Protein AF-A0A9E3CJG9-F1 (afdb_monomer)

Solvent-accessible surface area (backbone atoms only — not comparable to full-atom values): 5483 Å² total; per-residue (Å²): 86,36,44,35,44,38,41,69,24,89,48,89,30,37,30,40,39,35,21,37,39,54,99,89,43,77,41,83,76,47,71,52,72,25,34,27,46,95,41,89,50,13,55,51,7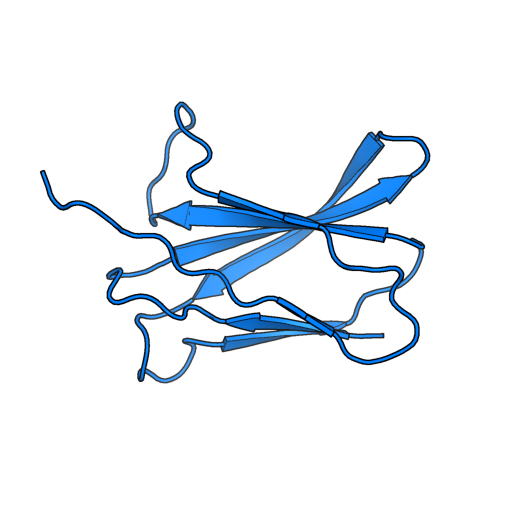8,42,82,53,79,97,51,63,31,39,38,39,39,43,42,56,68,89,71,88,83,88,71,87,79,46,74,49,69,52,68,72,71,85,50,79,44,80,51,72,54,75,68,84,77,78,80,127

Nearest PDB structures (foldseek):
  2j71-assembly1_A  TM=6.175E-01  e=8.171E-02  Thermotoga maritima
  8vkj-assembly1_B  TM=5.858E-01  e=1.202E-01  Homo sapiens
  8vly-assembly1_B  TM=4.995E-01  e=1.584E-01  Homo sapiens
  8tu9-assembly1_B  TM=5.426E-01  e=1.697E+00  Aequorea victoria
  7uwm-assembly1_F  TM=4.281E-01  e=8.286E-01  Homo sapiens

Sequence (92 aa):
MAITVVNGTNAEGIEFTINGMTDGSATPMWSGSLNPAGQQGSQQVMQVSGFELYQVQFYPVGYTGSNELASATTPQITDEVIVAFNLDVVAN

Structure (mmCIF, N/CA/C/O backbone):
data_AF-A0A9E3CJG9-F1
#
_entry.id   AF-A0A9E3CJG9-F1
#
loop_
_atom_site.group_PDB
_atom_site.id
_atom_site.type_symbol
_atom_site.label_atom_id
_atom_site.label_alt_id
_atom_site.label_comp_id
_atom_site.label_asym_id
_atom_site.label_entity_id
_atom_site.label_seq_id
_atom_site.pdbx_PDB_ins_code
_atom_site.Cartn_x
_atom_site.Cartn_y
_atom_site.Cartn_z
_atom_site.occupancy
_atom_site.B_iso_or_equiv
_atom_site.auth_seq_id
_atom_site.auth_comp_id
_atom_site.auth_asym_id
_atom_site.auth_atom_id
_atom_site.pdbx_PDB_model_num
ATOM 1 N N . MET A 1 1 ? -4.876 -8.000 -12.898 1.00 80.00 1 MET A N 1
ATOM 2 C CA . MET A 1 1 ? -4.116 -8.071 -11.636 1.00 80.00 1 MET A CA 1
ATOM 3 C C . MET A 1 1 ? -4.628 -6.969 -10.734 1.00 80.00 1 MET A C 1
ATOM 5 O O . MET A 1 1 ? -4.932 -5.889 -11.238 1.00 80.00 1 MET A O 1
ATOM 9 N N . ALA A 1 2 ? -4.746 -7.236 -9.439 1.00 85.19 2 ALA A N 1
ATOM 10 C CA . ALA A 1 2 ? -5.229 -6.251 -8.482 1.00 85.19 2 ALA A CA 1
ATOM 11 C C . ALA A 1 2 ? -4.379 -6.276 -7.212 1.00 85.19 2 ALA A C 1
ATOM 13 O O . ALA A 1 2 ? -3.898 -7.334 -6.801 1.00 85.19 2 ALA A O 1
ATOM 14 N N . ILE A 1 3 ? -4.212 -5.098 -6.616 1.00 86.44 3 ILE A N 1
ATOM 15 C CA . ILE A 1 3 ? -3.617 -4.931 -5.294 1.00 86.44 3 ILE A CA 1
ATOM 16 C C . ILE A 1 3 ? -4.728 -4.470 -4.364 1.00 86.44 3 ILE A C 1
ATOM 18 O O . ILE A 1 3 ? -5.334 -3.418 -4.588 1.00 86.44 3 ILE A O 1
ATOM 22 N N . THR A 1 4 ? -4.966 -5.251 -3.317 1.00 88.69 4 THR A N 1
ATOM 23 C CA . THR A 1 4 ? -5.854 -4.862 -2.226 1.00 88.69 4 THR A CA 1
ATOM 24 C C . THR A 1 4 ? -5.005 -4.299 -1.099 1.00 88.69 4 THR A C 1
ATOM 26 O O . THR A 1 4 ? -4.146 -4.989 -0.547 1.00 88.69 4 THR A O 1
ATOM 29 N N . VAL A 1 5 ? -5.234 -3.029 -0.784 1.00 87.81 5 VAL A N 1
ATOM 30 C CA . VAL A 1 5 ? -4.534 -2.301 0.269 1.00 87.81 5 VAL A CA 1
ATOM 31 C C . VAL A 1 5 ? -5.465 -2.167 1.463 1.00 87.81 5 VAL A C 1
ATOM 33 O O . VAL A 1 5 ? -6.600 -1.711 1.322 1.00 87.81 5 VAL A O 1
ATOM 36 N N . VAL A 1 6 ? -4.984 -2.573 2.637 1.00 86.19 6 VAL A N 1
ATOM 37 C CA . VAL A 1 6 ? -5.782 -2.641 3.866 1.00 86.19 6 VAL A CA 1
ATOM 38 C C . VAL A 1 6 ? -5.091 -1.873 4.985 1.00 86.19 6 VAL A C 1
ATOM 40 O O . VAL A 1 6 ? -3.919 -2.113 5.275 1.00 86.19 6 VAL A O 1
ATOM 43 N N . ASN A 1 7 ? -5.833 -0.994 5.658 1.00 84.00 7 ASN A N 1
ATOM 44 C CA . ASN A 1 7 ? -5.431 -0.428 6.936 1.00 84.00 7 ASN A CA 1
ATOM 45 C C . ASN A 1 7 ? -5.756 -1.436 8.048 1.00 84.00 7 ASN A C 1
ATOM 47 O O . ASN A 1 7 ? -6.896 -1.530 8.505 1.00 84.00 7 ASN A O 1
ATOM 51 N N . GLY A 1 8 ? -4.746 -2.204 8.462 1.00 75.75 8 GLY A N 1
ATOM 52 C CA . GLY A 1 8 ? -4.835 -3.155 9.576 1.00 75.75 8 GLY A CA 1
ATOM 53 C C . GLY A 1 8 ? -4.630 -2.525 10.957 1.00 75.75 8 GLY A C 1
ATOM 54 O O . GLY A 1 8 ? -4.512 -3.250 11.941 1.00 75.75 8 GLY A O 1
ATOM 55 N N . THR A 1 9 ? -4.550 -1.194 11.043 1.00 71.25 9 THR A N 1
ATOM 56 C CA . THR A 1 9 ? -4.106 -0.473 12.244 1.00 71.25 9 THR A CA 1
ATOM 57 C C . THR A 1 9 ? -5.222 0.342 12.891 1.00 71.25 9 THR A C 1
ATOM 59 O O . THR A 1 9 ? -6.199 0.722 12.246 1.00 71.25 9 THR A O 1
ATOM 62 N N . ASN A 1 10 ? -5.025 0.702 14.162 1.00 69.75 10 ASN A N 1
ATOM 63 C CA . ASN A 1 10 ? -5.889 1.651 14.871 1.00 69.75 10 ASN A CA 1
ATOM 64 C C . ASN A 1 10 ? -5.635 3.120 14.471 1.00 69.75 10 ASN A C 1
ATOM 66 O O . ASN A 1 10 ? -6.183 4.015 15.110 1.00 69.75 10 ASN A O 1
ATOM 70 N N . ALA A 1 11 ? -4.789 3.391 13.469 1.00 67.81 11 ALA A N 1
ATOM 71 C CA . ALA A 1 11 ? -4.490 4.755 13.047 1.00 67.81 11 ALA A CA 1
ATOM 72 C C . ALA A 1 11 ? -5.757 5.467 12.546 1.00 67.81 11 ALA A C 1
ATOM 74 O O . ALA A 1 11 ? -6.545 4.881 11.800 1.00 67.81 11 ALA A O 1
ATOM 75 N N . GLU A 1 12 ? -5.913 6.745 12.917 1.00 69.31 12 GLU A N 1
ATOM 76 C CA . GLU A 1 12 ? -7.081 7.584 12.582 1.00 69.31 12 GLU A CA 1
ATOM 77 C C . GLU A 1 12 ? -7.255 7.836 11.071 1.00 69.31 12 GLU A C 1
ATOM 79 O O . GLU A 1 12 ? -8.307 8.287 10.622 1.00 69.31 12 GLU A O 1
ATOM 84 N N . GLY A 1 13 ? -6.247 7.485 10.276 1.00 72.00 13 GLY A N 1
ATOM 85 C CA . GLY A 1 13 ? -6.293 7.459 8.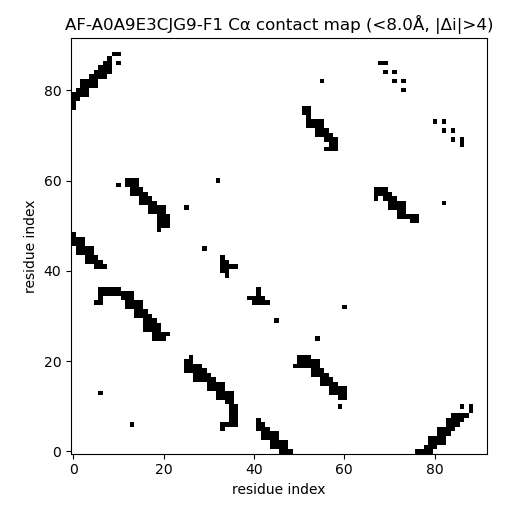825 1.00 72.00 13 GLY A CA 1
ATOM 86 C C . GLY A 1 13 ? -4.904 7.201 8.256 1.00 72.00 13 GLY A C 1
ATOM 87 O O . GLY A 1 13 ? -3.898 7.639 8.821 1.00 72.00 13 GLY A O 1
ATOM 88 N N . ILE A 1 14 ? -4.849 6.486 7.137 1.00 82.94 14 ILE A N 1
ATOM 89 C CA . ILE A 1 14 ? -3.603 6.180 6.433 1.00 82.94 14 ILE A CA 1
ATOM 90 C C . ILE A 1 14 ? -3.745 6.610 4.986 1.00 82.94 14 ILE A C 1
ATOM 92 O O . ILE A 1 14 ? -4.716 6.266 4.325 1.00 82.94 14 ILE A O 1
ATOM 96 N N . GLU A 1 15 ? -2.761 7.323 4.479 1.00 86.44 15 GLU A N 1
ATOM 97 C CA . GLU A 1 15 ? -2.586 7.557 3.060 1.00 86.44 15 GLU A CA 1
ATOM 98 C C . GLU A 1 15 ? -1.587 6.541 2.494 1.00 86.44 15 GLU A C 1
ATOM 100 O O . GLU A 1 15 ? -0.708 6.028 3.194 1.00 86.44 15 GLU A O 1
ATOM 105 N N . PHE A 1 16 ? -1.748 6.204 1.220 1.00 86.62 16 PHE A N 1
ATOM 106 C CA . PHE A 1 16 ? -0.873 5.258 0.546 1.00 86.62 16 PHE A CA 1
ATOM 107 C C . PHE A 1 16 ? -0.549 5.702 -0.874 1.00 86.62 16 PHE A C 1
ATOM 109 O O . PHE A 1 16 ? -1.336 6.387 -1.531 1.00 86.62 16 PHE A O 1
ATOM 116 N N . THR A 1 17 ? 0.600 5.242 -1.364 1.00 90.12 17 THR A N 1
ATOM 117 C CA . THR A 1 17 ? 0.994 5.320 -2.774 1.00 90.12 17 THR A CA 1
ATOM 118 C C . THR A 1 17 ? 1.370 3.927 -3.270 1.00 90.12 17 THR A C 1
ATOM 120 O O . THR A 1 17 ? 2.034 3.173 -2.561 1.00 90.12 17 THR A O 1
ATOM 123 N N . ILE A 1 18 ? 0.953 3.583 -4.488 1.00 89.69 18 ILE A N 1
ATOM 124 C CA . ILE A 1 18 ? 1.407 2.395 -5.217 1.00 89.69 18 ILE A CA 1
ATOM 125 C C . ILE A 1 18 ? 2.295 2.851 -6.368 1.00 89.69 18 ILE A C 1
ATOM 127 O O . ILE A 1 18 ? 1.854 3.614 -7.234 1.00 89.69 18 ILE A O 1
ATOM 131 N N . ASN A 1 19 ? 3.509 2.315 -6.408 1.00 91.00 19 ASN A N 1
ATOM 132 C CA . ASN A 1 19 ? 4.460 2.505 -7.489 1.00 91.00 19 ASN A CA 1
ATOM 133 C C . ASN A 1 19 ? 4.632 1.206 -8.279 1.00 91.00 19 ASN A C 1
ATOM 135 O O . ASN A 1 19 ? 4.806 0.138 -7.691 1.00 91.00 19 ASN A O 1
ATOM 139 N N . GLY A 1 20 ? 4.627 1.299 -9.606 1.00 89.88 20 GLY A N 1
ATOM 140 C CA . GLY A 1 20 ? 5.148 0.250 -10.476 1.00 89.88 20 GLY A CA 1
ATOM 141 C C . GLY A 1 20 ? 6.675 0.294 -10.483 1.00 89.88 20 GLY A C 1
ATOM 142 O O . GLY A 1 20 ? 7.260 1.378 -10.532 1.00 89.88 20 GLY A O 1
ATOM 143 N N . MET A 1 21 ? 7.319 -0.868 -10.410 1.00 87.19 21 MET A N 1
ATOM 144 C CA . MET A 1 21 ? 8.775 -0.982 -10.349 1.00 87.19 21 MET A CA 1
ATOM 145 C C . MET A 1 21 ? 9.329 -1.554 -11.657 1.00 87.19 21 MET A C 1
ATOM 147 O O . MET A 1 21 ? 8.928 -2.642 -12.071 1.00 87.19 21 MET A O 1
ATOM 151 N N . THR A 1 22 ? 10.296 -0.857 -12.257 1.00 87.44 22 THR A N 1
ATOM 152 C CA . THR A 1 22 ? 11.063 -1.327 -13.427 1.00 87.44 22 THR A CA 1
ATOM 153 C C . THR A 1 22 ? 12.539 -1.039 -13.200 1.00 87.44 22 THR A C 1
ATOM 155 O O . THR A 1 22 ? 12.898 0.110 -12.959 1.00 87.44 22 THR A O 1
ATOM 158 N N . ASP A 1 23 ? 13.397 -2.061 -13.250 1.00 85.12 23 ASP A N 1
ATOM 159 C CA . ASP A 1 23 ? 14.857 -1.923 -13.104 1.00 85.12 23 ASP A CA 1
ATOM 160 C C . ASP A 1 23 ? 15.291 -1.080 -11.884 1.00 85.12 23 ASP A C 1
ATOM 162 O O . ASP A 1 23 ? 16.226 -0.283 -11.939 1.00 85.12 23 ASP A O 1
ATOM 166 N N . GLY A 1 24 ? 14.569 -1.218 -10.766 1.00 79.50 24 GLY A N 1
ATOM 167 C CA . GLY A 1 24 ? 14.819 -0.469 -9.527 1.00 79.50 24 GLY A CA 1
ATOM 168 C C . GLY A 1 24 ? 14.278 0.966 -9.505 1.00 79.50 24 GLY A C 1
ATOM 169 O O . GLY A 1 24 ? 14.391 1.632 -8.480 1.00 79.5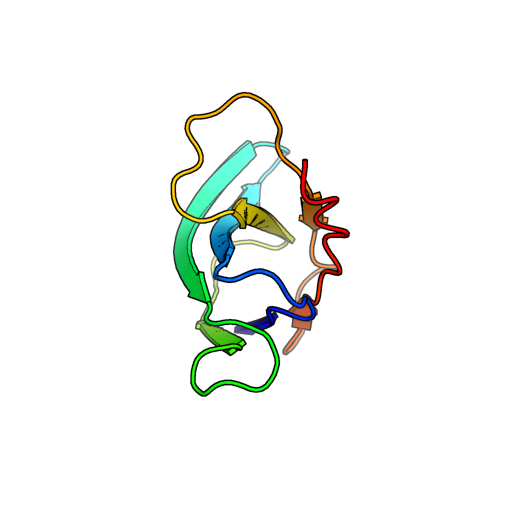0 24 GLY A O 1
ATOM 170 N N . SER A 1 25 ? 13.656 1.436 -10.587 1.00 86.56 25 SER A N 1
ATOM 171 C CA . SER A 1 25 ? 12.975 2.732 -10.650 1.00 86.56 25 SER A CA 1
ATOM 172 C C . SER A 1 25 ? 11.502 2.602 -10.262 1.00 86.56 25 SER A C 1
ATOM 174 O O . SER A 1 25 ? 10.798 1.729 -10.772 1.00 86.56 25 SER A O 1
ATOM 176 N N . ALA A 1 26 ? 11.037 3.496 -9.388 1.00 88.81 26 ALA A N 1
ATOM 177 C CA . ALA A 1 26 ? 9.645 3.582 -8.956 1.00 88.81 26 ALA A CA 1
ATOM 178 C C . ALA A 1 26 ? 8.868 4.595 -9.812 1.00 88.81 26 ALA A C 1
ATOM 180 O O . ALA A 1 26 ? 9.267 5.754 -9.928 1.00 88.81 26 ALA A O 1
ATOM 181 N N . THR A 1 27 ? 7.746 4.166 -10.391 1.00 91.50 27 THR A N 1
ATOM 182 C CA . THR A 1 27 ? 6.805 5.026 -11.127 1.00 91.50 27 THR A CA 1
ATOM 183 C C . THR A 1 27 ? 5.477 5.094 -10.371 1.00 91.50 27 THR A C 1
ATOM 185 O O . THR A 1 27 ? 4.810 4.063 -10.270 1.00 91.50 27 THR A O 1
ATOM 188 N N . PRO A 1 28 ? 5.053 6.264 -9.860 1.00 89.94 28 PRO A N 1
ATOM 189 C CA . PRO A 1 28 ? 3.774 6.409 -9.167 1.00 89.94 28 PRO A CA 1
ATOM 190 C C . PRO A 1 28 ? 2.591 6.073 -10.073 1.00 89.94 28 PRO A C 1
ATOM 192 O O . PRO A 1 28 ? 2.531 6.522 -11.217 1.00 89.94 28 PRO A O 1
ATOM 195 N N . MET A 1 29 ? 1.640 5.297 -9.557 1.00 89.88 29 MET A N 1
ATOM 196 C CA . MET A 1 29 ? 0.465 4.855 -10.317 1.00 89.88 29 MET A CA 1
ATOM 197 C C . MET A 1 29 ? -0.848 5.188 -9.631 1.00 89.88 29 MET A C 1
ATOM 199 O O . MET A 1 29 ? -1.778 5.667 -10.274 1.00 89.88 29 MET A O 1
ATOM 203 N N . TRP A 1 30 ? -0.922 4.913 -8.333 1.00 90.38 30 TRP A N 1
ATOM 204 C CA . TRP A 1 30 ? -2.117 5.133 -7.534 1.00 90.38 30 TRP A CA 1
ATOM 205 C C . TRP A 1 30 ? -1.749 5.804 -6.228 1.00 90.38 30 TRP A C 1
ATOM 207 O O . TRP A 1 30 ? -0.692 5.535 -5.660 1.00 90.38 30 TRP A O 1
ATOM 217 N N . SER A 1 31 ? -2.662 6.619 -5.727 1.00 90.44 31 SER A N 1
ATOM 218 C CA . SER A 1 31 ? -2.641 7.098 -4.356 1.00 90.44 31 SER A CA 1
ATOM 219 C C . SER A 1 31 ? -4.057 7.130 -3.804 1.00 90.44 31 SER A C 1
ATOM 221 O O . SER A 1 31 ? -5.037 7.175 -4.555 1.00 90.44 31 SER A O 1
ATOM 223 N N . GLY A 1 32 ? -4.167 7.070 -2.485 1.00 89.88 32 GLY A N 1
ATOM 224 C CA . GLY A 1 32 ? -5.454 7.092 -1.815 1.00 89.88 32 GLY A CA 1
ATOM 225 C C . GLY A 1 32 ? -5.314 7.222 -0.312 1.00 89.88 32 GLY A C 1
ATOM 226 O O . GLY A 1 32 ? -4.211 7.313 0.226 1.00 89.88 32 GLY A O 1
ATOM 227 N N . SER A 1 33 ? -6.460 7.222 0.357 1.00 89.44 33 SER A N 1
ATOM 228 C CA . SER A 1 33 ? -6.558 7.204 1.809 1.00 89.44 33 SER A CA 1
ATOM 229 C C . SER A 1 33 ? -7.489 6.093 2.277 1.00 89.44 33 SER A C 1
ATOM 231 O O . SER A 1 33 ? -8.429 5.700 1.583 1.00 89.44 33 SER A O 1
ATOM 233 N N . LEU A 1 34 ? -7.195 5.570 3.458 1.00 88.56 34 LEU A N 1
ATOM 234 C CA . LEU A 1 34 ? -7.900 4.497 4.128 1.00 88.56 34 LEU A CA 1
ATOM 235 C C . LEU A 1 34 ? -8.359 4.994 5.490 1.00 88.56 34 LEU A C 1
ATOM 237 O O . LEU A 1 34 ? -7.587 5.585 6.251 1.00 88.56 34 LEU A O 1
ATOM 241 N N . ASN A 1 35 ? -9.613 4.692 5.800 1.00 88.06 35 ASN A N 1
ATOM 242 C CA . ASN A 1 35 ? -10.178 4.937 7.119 1.00 88.06 35 ASN A CA 1
ATOM 243 C C . ASN A 1 35 ? -9.569 3.975 8.159 1.00 88.06 35 ASN A C 1
ATOM 245 O O . ASN A 1 35 ? -8.928 2.984 7.781 1.00 88.06 35 ASN A O 1
ATOM 249 N N . PRO A 1 36 ? -9.757 4.239 9.464 1.00 84.94 36 PRO A N 1
ATOM 250 C CA . PRO A 1 36 ? -9.310 3.349 10.535 1.00 84.94 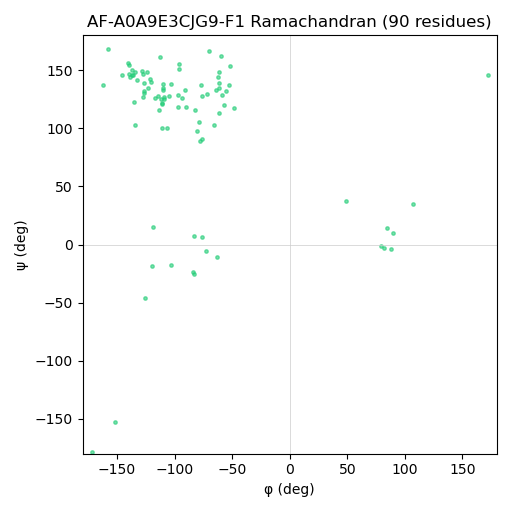36 PRO A CA 1
ATOM 251 C C . PRO A 1 36 ? -9.783 1.905 10.359 1.00 84.94 36 PRO A C 1
ATOM 253 O O . PRO A 1 36 ? -10.844 1.657 9.772 1.00 84.94 36 PRO A O 1
ATOM 256 N N . ALA A 1 37 ? -9.030 0.949 10.911 1.00 85.12 37 ALA A N 1
ATOM 257 C CA . ALA A 1 37 ? -9.421 -0.457 10.881 1.00 85.12 37 ALA A CA 1
ATOM 258 C C . ALA A 1 37 ? -10.851 -0.662 11.415 1.00 85.12 37 ALA A C 1
ATOM 260 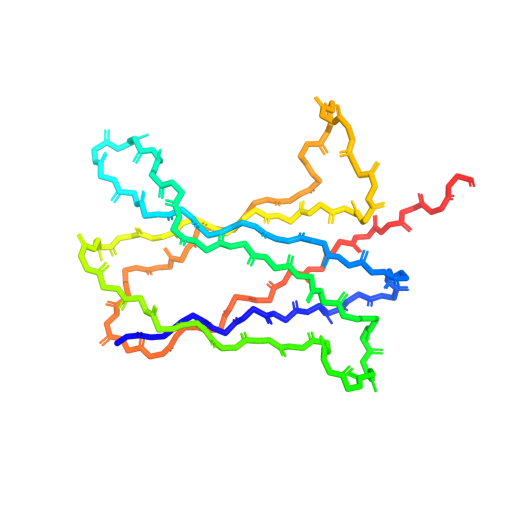O O . ALA A 1 37 ? -11.268 -0.075 12.414 1.00 85.12 37 ALA A O 1
ATOM 261 N N . GLY A 1 38 ? -11.616 -1.509 10.722 1.00 81.88 38 GLY A N 1
ATOM 262 C CA . GLY A 1 38 ? -13.004 -1.821 11.072 1.00 81.88 38 GLY A CA 1
ATOM 263 C C . GLY A 1 38 ? -14.042 -0.800 10.594 1.00 81.88 38 GLY A C 1
ATOM 264 O O . GLY A 1 38 ? -15.236 -1.039 10.772 1.00 81.88 38 GLY A O 1
ATOM 265 N N . GLN A 1 39 ? -13.630 0.302 9.960 1.00 86.69 39 GLN A N 1
ATOM 266 C CA . GLN A 1 39 ? -14.547 1.267 9.352 1.00 86.69 39 GLN A CA 1
ATOM 267 C C . GLN A 1 39 ? -14.734 1.016 7.851 1.00 86.69 39 GLN A C 1
ATOM 269 O O . GLN A 1 39 ? -13.867 0.472 7.165 1.00 86.69 39 GLN A O 1
ATOM 274 N N . GLN A 1 40 ? -15.872 1.454 7.304 1.00 86.50 40 GLN A N 1
ATOM 275 C CA . GLN A 1 40 ? -16.075 1.441 5.856 1.00 86.50 40 GLN A CA 1
ATOM 276 C C . GLN A 1 40 ? -14.986 2.288 5.184 1.00 86.50 40 GLN A C 1
ATOM 278 O O . GLN A 1 40 ? -14.780 3.438 5.560 1.00 86.50 40 GLN A O 1
ATOM 283 N N . GLY A 1 41 ? -14.299 1.727 4.187 1.00 85.88 41 GLY A N 1
ATOM 284 C CA . GLY A 1 41 ? -13.171 2.390 3.525 1.00 85.88 41 GLY A CA 1
ATOM 285 C C . GLY A 1 41 ? -11.806 2.120 4.166 1.00 85.88 41 GLY A C 1
ATOM 286 O O . GLY A 1 41 ? -10.830 2.743 3.766 1.00 85.88 41 GLY A O 1
ATOM 287 N N . SER A 1 42 ? -11.703 1.183 5.117 1.00 87.38 42 SER A N 1
ATOM 288 C CA . SER A 1 42 ? -10.412 0.706 5.640 1.00 87.38 42 SER A CA 1
ATOM 289 C C . SER A 1 42 ? -9.643 -0.185 4.656 1.00 87.38 42 SER A C 1
ATOM 291 O O . SER A 1 42 ? -8.518 -0.587 4.938 1.00 87.38 42 SER A O 1
ATOM 293 N N . GLN A 1 43 ? -10.244 -0.529 3.515 1.00 90.31 43 GLN A N 1
ATOM 294 C CA . GLN A 1 43 ? -9.610 -1.280 2.436 1.00 90.31 43 GLN A CA 1
ATOM 295 C C . GLN A 1 43 ? -10.008 -0.719 1.072 1.00 90.31 43 GLN A C 1
ATOM 297 O O . GLN A 1 43 ? -11.147 -0.275 0.890 1.00 90.31 43 GLN A O 1
ATOM 302 N N . GLN A 1 44 ? -9.090 -0.784 0.112 1.00 90.25 44 GLN A N 1
ATOM 303 C CA . GLN A 1 44 ? -9.319 -0.397 -1.279 1.00 90.25 44 GLN A CA 1
ATOM 304 C C . GLN A 1 44 ? -8.657 -1.391 -2.232 1.00 90.25 44 GLN A C 1
ATOM 306 O O . GLN A 1 44 ? -7.584 -1.919 -1.947 1.00 90.25 44 GLN A O 1
ATOM 311 N N . VAL A 1 45 ? -9.314 -1.641 -3.366 1.00 90.50 45 VAL A N 1
ATOM 312 C CA . VAL A 1 45 ? -8.836 -2.546 -4.419 1.00 90.50 45 VAL A CA 1
ATOM 313 C C . VAL A 1 45 ? -8.471 -1.720 -5.645 1.00 90.50 45 VAL A C 1
ATOM 315 O O . VAL A 1 45 ? -9.325 -1.025 -6.199 1.00 90.50 45 VAL A O 1
ATOM 318 N N . MET A 1 46 ? -7.221 -1.820 -6.092 1.00 89.81 46 MET A N 1
ATOM 319 C CA . MET A 1 46 ? -6.708 -1.083 -7.246 1.00 89.81 46 MET A CA 1
ATOM 320 C C . MET A 1 46 ? -6.350 -2.057 -8.358 1.00 89.81 46 MET A C 1
ATOM 322 O O . MET A 1 46 ? -5.582 -2.999 -8.158 1.00 89.81 46 MET A O 1
ATOM 326 N N . GLN A 1 47 ? -6.882 -1.806 -9.553 1.00 89.12 47 GLN A N 1
ATOM 327 C CA . GLN A 1 47 ? -6.481 -2.541 -10.748 1.00 89.12 47 GLN A CA 1
ATOM 328 C C . GLN A 1 47 ? -5.120 -2.025 -11.220 1.00 89.12 47 GLN A C 1
ATOM 330 O O . GLN A 1 47 ? -4.930 -0.820 -11.410 1.00 89.12 47 GLN A O 1
ATOM 335 N N . VAL A 1 48 ? -4.175 -2.944 -11.414 1.00 84.94 48 VAL A N 1
ATOM 336 C CA . VAL A 1 48 ? -2.806 -2.624 -11.827 1.00 84.94 48 VAL A CA 1
ATOM 337 C C . VAL A 1 48 ? -2.401 -3.430 -13.058 1.00 84.94 48 VAL A C 1
ATOM 339 O O . VAL A 1 48 ? -2.852 -4.557 -13.276 1.00 84.94 48 VAL A O 1
ATOM 342 N N . SER A 1 49 ? -1.570 -2.824 -13.902 1.00 85.81 49 SER A N 1
ATOM 343 C CA . SER A 1 49 ? -0.987 -3.459 -15.087 1.00 85.81 49 SER A CA 1
ATOM 344 C C . SER A 1 49 ? 0.295 -2.737 -15.508 1.00 85.81 49 SER A C 1
ATOM 346 O O . SER A 1 49 ? 0.581 -1.652 -15.001 1.00 85.81 49 SER A O 1
ATOM 348 N N . GLY A 1 50 ? 1.069 -3.341 -16.412 1.00 85.00 50 GLY A N 1
ATOM 349 C CA . GLY A 1 50 ? 2.244 -2.712 -17.026 1.00 85.00 50 GLY A CA 1
ATOM 350 C C . GLY A 1 50 ? 3.569 -2.881 -16.278 1.00 85.00 50 GLY A C 1
ATOM 351 O O . GLY A 1 50 ? 4.591 -2.472 -16.816 1.00 85.00 50 GLY A O 1
ATOM 352 N N . PHE A 1 51 ? 3.572 -3.504 -15.094 1.00 85.31 51 PHE A N 1
ATOM 353 C CA . PHE A 1 51 ? 4.780 -3.766 -14.306 1.00 85.31 51 PHE A CA 1
ATOM 354 C C . PHE A 1 51 ? 4.759 -5.187 -13.735 1.00 85.31 51 PHE A C 1
ATOM 356 O O . PHE A 1 51 ? 3.691 -5.737 -13.467 1.00 85.31 51 PHE A O 1
ATOM 363 N N . GLU A 1 52 ? 5.940 -5.774 -13.543 1.00 78.06 52 GLU A N 1
ATOM 364 C CA . GLU A 1 52 ? 6.094 -7.111 -12.944 1.00 78.06 52 GLU A CA 1
ATOM 365 C C . GLU A 1 52 ? 6.098 -7.073 -11.407 1.00 78.06 52 GLU A C 1
ATOM 367 O O . GLU A 1 52 ? 5.782 -8.066 -10.750 1.00 78.06 52 GLU A O 1
ATOM 372 N N . LEU A 1 53 ? 6.455 -5.919 -10.836 1.00 83.31 53 LEU A N 1
ATOM 373 C CA . LEU A 1 53 ? 6.575 -5.678 -9.403 1.00 83.31 53 LEU A CA 1
ATOM 374 C C . LEU A 1 53 ? 5.948 -4.334 -9.043 1.00 83.31 53 LEU A C 1
ATOM 376 O O . LEU A 1 53 ? 6.040 -3.363 -9.796 1.00 83.31 53 LEU A O 1
ATOM 380 N N . TYR A 1 54 ? 5.365 -4.278 -7.851 1.00 85.56 54 TYR A N 1
ATOM 381 C CA . TYR A 1 54 ? 4.781 -3.063 -7.297 1.00 85.56 54 TYR A CA 1
ATOM 382 C C . TYR A 1 54 ? 5.240 -2.850 -5.861 1.00 85.56 54 TYR A C 1
ATOM 384 O O . TYR A 1 54 ? 5.325 -3.799 -5.075 1.00 85.56 54 TYR A O 1
ATOM 392 N N . GLN A 1 55 ? 5.491 -1.596 -5.511 1.00 86.12 55 GLN A N 1
ATOM 393 C CA . GLN A 1 55 ? 5.794 -1.159 -4.156 1.00 86.12 55 GLN A CA 1
ATOM 394 C C . GLN A 1 55 ? 4.617 -0.347 -3.621 1.00 86.12 55 GLN A C 1
ATOM 396 O O . GLN A 1 55 ? 4.126 0.551 -4.301 1.00 86.12 55 GLN A O 1
ATOM 401 N N . VAL A 1 56 ? 4.183 -0.645 -2.401 1.00 85.81 56 VAL A N 1
ATOM 402 C CA . VAL A 1 56 ? 3.160 0.118 -1.685 1.00 85.81 56 VAL A CA 1
ATOM 403 C C . VAL A 1 56 ? 3.818 0.821 -0.502 1.00 85.81 56 VAL A C 1
ATOM 405 O O . VAL A 1 56 ? 4.480 0.185 0.320 1.00 85.81 56 VAL A O 1
ATOM 408 N N . GLN A 1 57 ? 3.659 2.137 -0.433 1.00 84.31 57 GLN A N 1
ATOM 409 C CA . GLN A 1 57 ? 4.159 2.989 0.645 1.00 84.31 57 GLN A CA 1
ATOM 410 C C . GLN A 1 57 ? 2.983 3.511 1.462 1.00 84.31 57 GLN A C 1
ATOM 412 O O . GLN A 1 57 ? 1.976 3.923 0.885 1.00 84.31 57 GLN A O 1
ATOM 417 N N . PHE A 1 58 ? 3.134 3.525 2.786 1.00 81.25 58 PHE A N 1
ATOM 418 C CA . PHE A 1 58 ? 2.106 3.963 3.729 1.00 81.25 58 PHE A CA 1
ATOM 419 C C . PHE A 1 58 ? 2.589 5.132 4.575 1.00 81.25 58 PHE A C 1
ATOM 421 O O . PHE A 1 58 ? 3.733 5.148 5.038 1.00 81.25 58 PHE A O 1
ATOM 428 N N . TYR A 1 59 ? 1.698 6.090 4.807 1.00 81.62 59 TYR A N 1
ATOM 429 C CA . TYR A 1 59 ? 1.978 7.274 5.604 1.00 81.62 59 TYR A CA 1
ATOM 430 C C . TYR A 1 59 ? 0.726 7.722 6.381 1.00 81.62 59 TYR A C 1
ATOM 432 O O . TYR A 1 59 ? -0.393 7.557 5.901 1.00 81.62 59 TYR A O 1
ATOM 440 N N . PRO A 1 60 ? 0.871 8.262 7.603 1.00 75.12 60 PRO A N 1
ATOM 441 C CA . PRO A 1 60 ? -0.239 8.875 8.325 1.00 75.12 60 PRO A CA 1
ATOM 442 C C . PRO A 1 60 ? -0.803 10.065 7.546 1.00 75.12 60 PRO A C 1
ATOM 444 O O . PRO A 1 60 ? -0.054 10.783 6.881 1.00 75.12 60 PRO A O 1
ATOM 447 N N . VAL A 1 61 ? -2.107 10.312 7.672 1.00 72.69 61 VAL A N 1
ATOM 448 C CA . VAL A 1 61 ? -2.746 11.501 7.082 1.00 72.69 61 VAL A CA 1
ATOM 449 C C . VAL A 1 61 ? -2.042 12.779 7.561 1.00 72.69 61 VAL A C 1
ATOM 451 O O . VAL A 1 61 ? -1.819 12.964 8.758 1.00 72.69 61 VAL A O 1
ATOM 454 N N . GLY A 1 62 ? -1.710 13.676 6.625 1.00 64.88 62 GLY A N 1
ATOM 455 C CA . GLY A 1 62 ? -1.044 14.953 6.927 1.00 64.88 62 GLY A CA 1
ATOM 456 C C . GLY A 1 62 ? 0.485 14.874 7.039 1.00 64.88 62 GLY A C 1
ATOM 457 O O . GLY A 1 62 ? 1.118 15.811 7.528 1.00 64.88 62 GLY A O 1
ATOM 458 N N . TYR A 1 63 ? 1.088 13.774 6.586 1.00 67.38 63 TYR A N 1
ATOM 459 C CA . TYR A 1 63 ? 2.534 13.576 6.545 1.00 67.38 63 TYR A CA 1
ATOM 460 C C . TYR A 1 63 ? 3.253 14.560 5.595 1.00 67.38 63 TYR A C 1
ATOM 462 O O . TYR A 1 63 ? 2.853 14.745 4.448 1.00 67.38 63 TYR A O 1
ATOM 470 N N . THR A 1 64 ? 4.354 15.171 6.059 1.00 63.31 64 THR A N 1
ATOM 471 C CA . THR A 1 64 ? 5.138 16.183 5.313 1.00 63.31 64 THR A CA 1
ATOM 472 C C . THR A 1 64 ? 6.599 15.794 5.030 1.00 63.31 64 THR A C 1
ATOM 474 O O . THR A 1 64 ? 7.373 16.642 4.590 1.00 63.31 64 THR A O 1
ATOM 477 N N . GLY A 1 65 ? 6.978 14.514 5.181 1.00 56.12 65 GLY A N 1
ATOM 478 C CA . GLY A 1 65 ? 8.127 13.981 4.427 1.00 56.12 65 GLY A CA 1
ATOM 479 C C . GLY A 1 65 ? 9.450 13.696 5.150 1.00 56.12 65 GLY A C 1
ATOM 480 O O . GLY A 1 65 ? 10.485 13.864 4.514 1.00 56.12 65 GLY A O 1
ATOM 481 N N . SER A 1 66 ? 9.486 13.242 6.408 1.00 52.19 66 SER A N 1
ATOM 482 C CA . SER A 1 66 ? 10.771 12.840 7.030 1.00 52.19 66 SER A CA 1
ATOM 483 C C . SER A 1 66 ? 10.911 11.390 7.504 1.00 52.19 66 SER A C 1
ATOM 485 O O . SER A 1 66 ? 12.042 10.934 7.612 1.00 52.19 66 SER A O 1
ATOM 487 N N . ASN A 1 67 ? 9.828 10.639 7.705 1.00 51.72 67 ASN A N 1
ATOM 488 C CA . ASN A 1 67 ? 9.870 9.220 8.069 1.00 51.72 67 ASN A CA 1
ATOM 489 C C . ASN A 1 67 ? 8.861 8.434 7.213 1.00 51.72 67 ASN A C 1
ATOM 491 O O . ASN A 1 67 ? 7.664 8.466 7.493 1.00 51.72 67 ASN A O 1
ATOM 495 N N . GLU A 1 68 ? 9.320 7.710 6.187 1.00 53.59 68 GLU A N 1
ATOM 496 C CA . GLU A 1 68 ? 8.527 6.594 5.658 1.00 53.59 68 GLU A CA 1
ATOM 497 C C . GLU A 1 68 ? 8.370 5.582 6.791 1.00 53.59 68 GLU A C 1
ATOM 499 O O . GLU A 1 68 ? 9.358 5.016 7.258 1.00 53.59 68 GLU A O 1
ATOM 504 N N . LEU A 1 69 ? 7.148 5.393 7.288 1.00 62.91 69 LEU A N 1
ATOM 505 C CA . LEU A 1 69 ? 6.947 4.530 8.451 1.00 62.91 69 LEU A CA 1
ATOM 506 C C . LEU A 1 69 ? 6.852 3.048 8.050 1.00 62.91 69 LEU A C 1
ATOM 508 O O . LEU A 1 69 ? 7.203 2.190 8.857 1.00 62.91 69 LEU A O 1
ATOM 512 N N . ALA A 1 70 ? 6.436 2.737 6.811 1.00 63.03 70 ALA A N 1
ATOM 513 C CA . ALA A 1 70 ? 6.489 1.384 6.250 1.00 63.03 70 ALA A CA 1
ATOM 514 C C . ALA A 1 70 ? 6.372 1.371 4.714 1.00 63.03 70 ALA A C 1
ATOM 516 O O . ALA A 1 70 ? 5.508 2.036 4.136 1.00 63.03 70 ALA A O 1
ATOM 517 N N . SER A 1 71 ? 7.188 0.543 4.056 1.00 63.81 71 SER A N 1
ATOM 518 C CA . SER A 1 71 ? 6.996 0.144 2.658 1.00 63.81 71 SER A CA 1
ATOM 519 C C . SER A 1 71 ? 6.875 -1.377 2.563 1.00 63.81 71 SER A C 1
ATOM 521 O O . SER A 1 71 ? 7.534 -2.117 3.294 1.00 63.81 71 SER A O 1
ATOM 523 N N . ALA A 1 72 ? 6.002 -1.843 1.677 1.00 65.06 72 ALA A N 1
ATOM 524 C CA . ALA A 1 72 ? 5.832 -3.253 1.366 1.00 65.06 72 ALA A CA 1
ATOM 525 C C . ALA A 1 72 ? 5.948 -3.440 -0.145 1.00 65.06 72 ALA A C 1
ATOM 527 O O . ALA A 1 72 ? 5.258 -2.781 -0.923 1.00 65.06 72 ALA A O 1
ATOM 528 N N . THR A 1 73 ? 6.815 -4.351 -0.571 1.00 67.50 73 THR A N 1
ATOM 529 C CA . THR A 1 73 ? 6.924 -4.734 -1.979 1.00 67.50 73 THR A CA 1
ATOM 530 C C . THR A 1 73 ? 6.104 -5.993 -2.198 1.00 67.50 73 THR A C 1
ATOM 532 O O . THR A 1 73 ? 6.239 -6.972 -1.463 1.00 67.50 73 THR A O 1
ATOM 535 N N . THR A 1 74 ? 5.234 -5.960 -3.200 1.00 62.44 74 THR A N 1
ATOM 536 C CA . THR A 1 74 ? 4.470 -7.138 -3.615 1.00 62.44 74 THR A CA 1
ATOM 537 C C . THR A 1 74 ? 5.419 -8.238 -4.113 1.00 62.44 74 THR A C 1
AT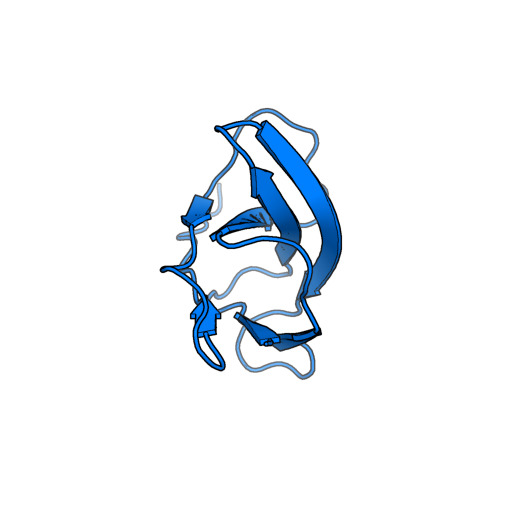OM 539 O O . THR A 1 74 ? 6.428 -7.923 -4.751 1.00 62.44 74 THR A O 1
ATOM 542 N N . PRO A 1 75 ? 5.133 -9.532 -3.866 1.00 63.19 75 PRO A N 1
ATOM 543 C CA . PRO A 1 75 ? 5.713 -10.585 -4.695 1.00 63.19 75 PRO A CA 1
ATOM 544 C C . PRO A 1 75 ? 5.283 -10.378 -6.156 1.00 63.19 75 PRO A C 1
ATOM 546 O O . PRO A 1 75 ? 4.312 -9.666 -6.414 1.00 63.19 75 PRO A O 1
ATOM 549 N N . GLN A 1 76 ? 5.983 -11.011 -7.104 1.00 60.78 76 GLN A N 1
ATOM 550 C CA . GLN A 1 76 ? 5.625 -10.951 -8.526 1.00 60.78 76 GLN A CA 1
ATOM 551 C C . GLN A 1 76 ? 4.124 -11.238 -8.693 1.00 60.78 76 GLN A C 1
ATOM 553 O O . GLN A 1 76 ? 3.639 -12.302 -8.291 1.00 60.78 76 GLN A O 1
ATOM 558 N N . ILE A 1 77 ? 3.376 -10.259 -9.206 1.00 59.06 77 ILE A N 1
ATOM 559 C CA . ILE A 1 77 ? 1.915 -10.336 -9.206 1.00 59.06 77 ILE A CA 1
ATOM 560 C C . ILE A 1 77 ? 1.488 -11.260 -10.344 1.00 59.06 77 ILE A C 1
ATOM 562 O O . ILE A 1 77 ? 1.550 -10.893 -11.512 1.00 59.06 77 ILE A O 1
ATOM 566 N N . THR A 1 78 ? 1.071 -12.476 -9.997 1.00 54.47 78 THR A N 1
ATOM 567 C CA . THR A 1 78 ? 0.513 -13.452 -10.949 1.00 54.47 78 THR A CA 1
ATOM 568 C C . THR A 1 78 ? -1.017 -13.546 -10.864 1.00 54.47 78 THR A C 1
ATOM 570 O O . THR A 1 78 ? -1.629 -13.967 -11.837 1.00 54.47 78 THR A O 1
ATOM 573 N N . ASP A 1 79 ? -1.623 -13.068 -9.762 1.00 62.16 79 ASP A N 1
ATOM 574 C CA . ASP A 1 79 ? -3.073 -13.016 -9.473 1.00 62.16 79 ASP A CA 1
ATOM 575 C C . ASP A 1 79 ? -3.411 -11.836 -8.513 1.00 62.16 79 ASP A C 1
ATOM 577 O O . ASP A 1 79 ? -2.727 -10.814 -8.542 1.00 62.16 79 ASP A O 1
ATOM 581 N N . GLU A 1 80 ? -4.479 -11.892 -7.702 1.00 61.88 80 GLU A N 1
ATOM 582 C CA . GLU A 1 80 ? -4.757 -10.886 -6.658 1.00 61.88 80 GLU A CA 1
ATOM 583 C C . GLU A 1 80 ? -3.778 -11.017 -5.480 1.00 61.88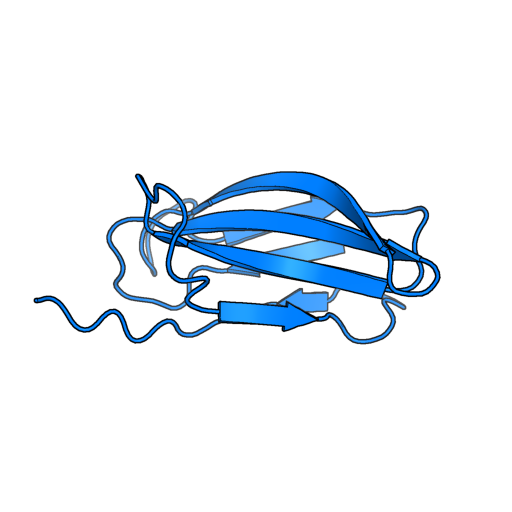 80 GLU A C 1
ATOM 585 O O . GLU A 1 80 ? -3.598 -12.098 -4.918 1.00 61.88 80 GLU A O 1
ATOM 590 N N . VAL A 1 81 ? -3.165 -9.898 -5.083 1.00 67.25 81 VAL A N 1
ATOM 591 C CA . VAL A 1 81 ? -2.250 -9.832 -3.936 1.00 67.25 81 VAL A CA 1
ATOM 592 C C . VAL A 1 81 ? -2.828 -8.903 -2.874 1.00 67.25 81 VAL A C 1
ATOM 594 O O . VAL A 1 81 ? -3.134 -7.738 -3.140 1.00 67.25 81 VAL A O 1
ATOM 597 N N . ILE A 1 82 ? -2.938 -9.414 -1.646 1.00 66.00 82 ILE A N 1
ATOM 598 C CA . ILE A 1 82 ? -3.300 -8.618 -0.471 1.00 66.00 82 ILE A CA 1
ATOM 599 C C . ILE A 1 82 ? -2.016 -8.080 0.151 1.00 66.00 82 ILE A C 1
ATOM 601 O O . ILE A 1 82 ? -1.169 -8.847 0.612 1.00 66.00 82 ILE A O 1
ATOM 605 N N . VAL A 1 83 ? -1.895 -6.756 0.196 1.00 61.16 83 VAL A N 1
ATOM 606 C CA . VAL A 1 83 ? -0.832 -6.071 0.930 1.00 61.16 83 VAL A CA 1
ATOM 607 C C . VAL A 1 83 ? -1.460 -5.451 2.169 1.00 61.16 83 VAL A C 1
ATOM 609 O O . VAL A 1 83 ? -2.105 -4.404 2.111 1.00 61.16 83 VAL A O 1
ATOM 612 N N . ALA A 1 84 ? -1.280 -6.130 3.298 1.00 57.44 84 ALA A N 1
ATOM 613 C CA . ALA A 1 84 ? -1.619 -5.607 4.611 1.00 57.44 84 ALA A CA 1
ATOM 614 C C . ALA A 1 84 ? -0.336 -5.162 5.311 1.00 57.44 84 ALA A C 1
ATOM 616 O O . ALA A 1 84 ? 0.681 -5.857 5.265 1.00 57.44 84 ALA A O 1
ATOM 617 N N . PHE A 1 85 ? -0.389 -4.019 5.979 1.00 62.00 85 PHE A N 1
ATOM 618 C CA . PHE A 1 85 ? 0.684 -3.560 6.846 1.00 62.00 85 PHE A CA 1
ATOM 619 C C . PHE A 1 85 ? 0.112 -3.298 8.241 1.00 62.00 85 PHE A C 1
ATOM 621 O O . PHE A 1 85 ? -1.041 -2.888 8.394 1.00 62.00 85 PHE A O 1
ATOM 628 N N . ASN A 1 86 ? 0.948 -3.516 9.253 1.00 50.50 86 ASN A N 1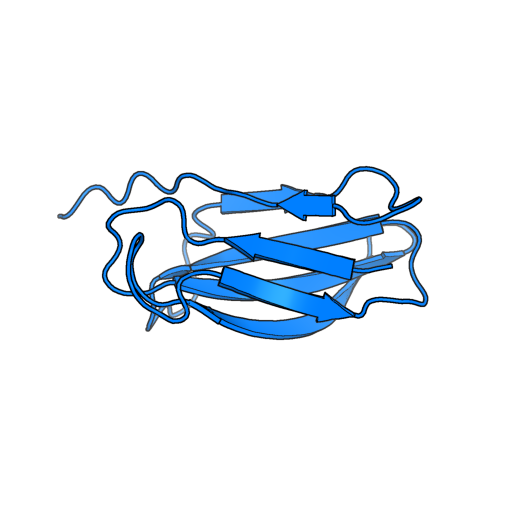
ATOM 629 C CA . ASN A 1 86 ? 0.686 -3.103 10.623 1.00 50.50 86 ASN A CA 1
ATOM 630 C C . ASN A 1 86 ? 1.680 -1.979 10.945 1.00 50.50 86 ASN A C 1
ATOM 632 O O . ASN A 1 86 ? 2.854 -2.251 11.177 1.00 50.50 86 ASN A O 1
ATOM 636 N N . LEU A 1 87 ? 1.238 -0.721 10.895 1.00 47.97 87 LEU A N 1
ATOM 637 C CA . LEU A 1 87 ? 1.975 0.394 11.489 1.00 47.97 87 LEU A CA 1
ATOM 638 C C . LEU A 1 87 ? 1.644 0.435 12.978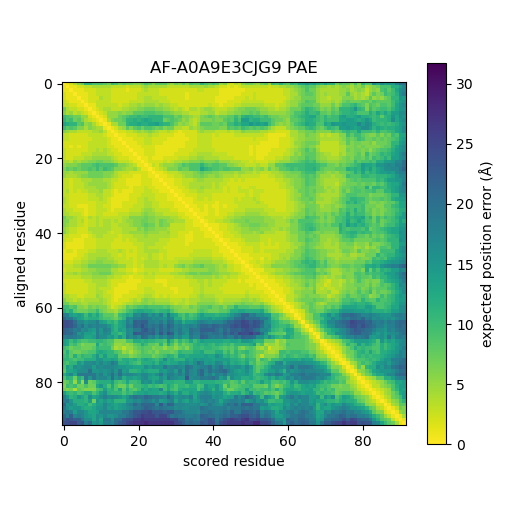 1.00 47.97 87 LEU A C 1
ATOM 640 O O . LEU A 1 87 ? 0.499 0.683 13.357 1.00 47.97 87 LEU A O 1
ATOM 644 N N . ASP A 1 88 ? 2.654 0.206 13.810 1.00 42.47 88 ASP A N 1
ATOM 645 C CA . ASP A 1 88 ? 2.568 0.496 15.236 1.00 42.47 88 ASP A CA 1
ATOM 646 C C . ASP A 1 88 ? 2.745 2.012 15.399 1.00 42.47 88 ASP A C 1
ATOM 648 O O . ASP A 1 88 ? 3.860 2.537 15.452 1.00 42.47 88 ASP A O 1
ATOM 652 N N . VAL A 1 89 ? 1.636 2.752 15.336 1.00 41.94 89 VAL A N 1
ATOM 653 C CA . VAL A 1 89 ? 1.653 4.200 15.555 1.00 41.94 89 VAL A CA 1
ATOM 654 C C . VAL A 1 89 ? 1.791 4.417 17.054 1.00 41.94 89 VAL A C 1
ATOM 656 O O . VAL A 1 89 ? 0.801 4.460 17.783 1.00 41.94 89 VAL A O 1
ATOM 659 N N . VAL A 1 90 ? 3.032 4.527 17.529 1.00 37.38 90 VAL A N 1
ATOM 660 C CA . VAL A 1 90 ? 3.291 4.982 18.894 1.00 37.38 90 VAL A CA 1
ATOM 661 C C . VAL A 1 90 ? 2.829 6.436 18.958 1.00 37.38 90 VAL A C 1
ATOM 663 O O . VAL A 1 90 ? 3.478 7.326 18.408 1.00 37.38 90 VAL A O 1
ATOM 666 N N . ALA A 1 91 ? 1.659 6.663 19.556 1.00 35.22 91 ALA A N 1
ATOM 667 C CA . ALA A 1 91 ? 1.198 8.000 19.888 1.00 35.22 91 ALA A CA 1
ATOM 668 C C . ALA A 1 91 ? 2.262 8.657 20.783 1.00 35.22 91 ALA A C 1
ATOM 670 O O . ALA A 1 91 ? 2.596 8.108 21.835 1.00 35.22 91 ALA A O 1
ATOM 671 N N . ASN A 1 92 ? 2.821 9.783 20.335 1.00 35.66 92 ASN A N 1
ATOM 672 C CA . ASN A 1 92 ? 3.549 10.695 21.221 1.00 35.66 92 ASN A CA 1
ATOM 673 C C . ASN A 1 92 ? 2.558 11.428 22.124 1.00 35.66 92 ASN A C 1
ATOM 675 O O . ASN A 1 92 ? 1.504 11.851 21.596 1.00 35.66 92 ASN A O 1
#

Radius of gyration: 12.94 Å; Cα contacts (8 Å, |Δi|>4): 202; chains: 1; bounding box: 31×30×38 Å

Mean predicted aligned error: 7.98 Å

Secondary structure (DSSP, 8-state):
-EEEEEE-S--S-EEEEEEEEETTEEEEEEEEEEPPTTSTTSEEEEE--S-SEEEEEEEETT--SS---EEEEPPP-SS-EEEEE-------

Foldseek 3Di:
DKEKEAQPEQAQKKKKWKFADDPNDTHTDDIDMAGGPPDPRRMDMDDDDDHQKMKMFMDHPPDDDDDRQDIDIFHRPPDYDYDYDYRPPPDD

pLDDT: mean 75.3, std 15.09, range [35.22, 91.5]